Protein AF-A0A955SVM2-F1 (afdb_monomer)

pLDDT: mean 82.79, std 17.11, range [47.47, 97.94]

Sequence (101 aa):
MMKRRDFVKTSTAGVVLASSALAKHSSAKLNEPIRCGILGLGHAHGMDALGVLRNLDEFEVVGYCEPESGIADRYRSAEPLKGLPSLTEEELLGDPTVQMV

Nearest PDB structures (foldseek):
  3gfg-assembly3_E  TM=7.279E-01  e=1.360E-02  Bacillus subtilis subsp. subtilis str. 168
  3e18-assembly1_B  TM=6.979E-01  e=6.085E-02  Listeria innocua
  6c85-assembly1_B  TM=5.308E-01  e=7.465E-02  Blastomyces gilchristii SLH14081
  2cvo-assembly1_A  TM=6.688E-01  e=3.120E-01  Oryza sativa
  5us6-assembly2_H  TM=6.623E-01  e=6.165E-01  Vibrio vulnificus CMCP6

Solvent-accessible surface area (backbone atoms only — not comparable to full-atom values): 6572 Å² total; per-residue (Å²): 134,88,58,80,76,64,61,76,75,72,80,85,78,85,87,86,87,79,84,86,83,77,81,81,72,72,80,71,60,98,83,63,51,48,29,23,40,43,76,42,58,83,54,91,56,33,61,57,50,46,44,52,43,73,73,37,86,64,37,38,73,72,29,34,22,56,88,57,85,71,46,57,69,77,43,64,85,38,74,74,48,61,94,50,47,81,40,52,65,64,58,57,75,61,38,87,74,49,77,46,104

Mean predicted aligned error: 12.35 Å

Foldseek 3Di:
DDDPVVVVPPPPDDDDDDPPPPPPPPPPDPPQAQEAEAEAPPDPCSLVVLVVQVPDPNHDYQAYEHPDPPPCVVCVPPPSCVVHDHDHPCRRVVPSSHDYD

Secondary structure (DSSP, 8-state):
---HHHHGGG---------SSS-------TTS-EEEEEE-SSSTTHHHHHHHHTT-TTEEEEEEE--STTHHHHHTT-GGGTTPPB--HHHHHH-TT--B-

Radius of gyration: 21.12 Å; Cα contacts (8 Å, |Δi|>4): 110; chains: 1; bounding box: 52×30×55 Å

Structure (mmC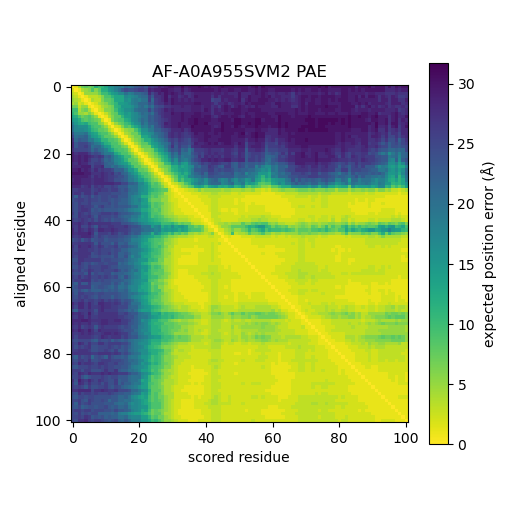IF, N/CA/C/O backbone):
data_AF-A0A955SVM2-F1
#
_entry.id   AF-A0A955SVM2-F1
#
loop_
_atom_site.group_PDB
_atom_site.id
_atom_site.type_symbol
_atom_site.label_atom_id
_atom_site.label_alt_id
_atom_site.label_comp_id
_atom_site.label_asym_id
_atom_site.label_entity_id
_atom_site.label_seq_id
_atom_site.pdbx_PDB_ins_code
_atom_site.Cartn_x
_atom_site.Cartn_y
_atom_site.Cartn_z
_atom_site.occupancy
_atom_site.B_iso_or_equiv
_atom_site.auth_seq_id
_atom_site.auth_comp_id
_atom_site.auth_asym_id
_atom_site.auth_atom_id
_atom_site.pdbx_PDB_model_num
ATOM 1 N N . MET A 1 1 ? 40.792 -1.324 38.602 1.00 54.53 1 MET A N 1
ATOM 2 C CA . MET A 1 1 ? 40.029 -2.040 37.555 1.00 54.53 1 MET A CA 1
ATOM 3 C C . MET A 1 1 ? 38.564 -2.079 37.974 1.00 54.53 1 MET A C 1
ATOM 5 O O . MET A 1 1 ? 38.214 -2.823 38.882 1.00 54.53 1 MET A O 1
ATOM 9 N N . MET A 1 2 ? 37.749 -1.179 37.418 1.00 64.06 2 MET A N 1
ATOM 10 C CA . MET A 1 2 ? 36.336 -1.006 37.789 1.00 64.06 2 MET A CA 1
ATOM 11 C C . MET A 1 2 ? 35.516 -2.225 37.347 1.00 64.06 2 MET A C 1
ATOM 13 O O . MET A 1 2 ? 35.655 -2.688 36.214 1.00 64.06 2 MET A O 1
ATOM 17 N N . LYS A 1 3 ? 34.686 -2.778 38.239 1.00 72.88 3 LYS A N 1
ATOM 18 C CA . LYS A 1 3 ? 33.866 -3.956 37.933 1.00 72.88 3 LYS A CA 1
ATOM 19 C C . LYS A 1 3 ? 32.613 -3.507 37.183 1.00 72.88 3 LYS A C 1
ATOM 21 O O . LYS A 1 3 ? 31.903 -2.613 37.623 1.00 72.88 3 LYS A O 1
ATOM 26 N N . ARG A 1 4 ? 32.298 -4.193 36.078 1.00 70.25 4 ARG A N 1
ATOM 27 C CA . ARG A 1 4 ? 31.134 -3.929 35.200 1.00 70.25 4 ARG A CA 1
ATOM 28 C C . ARG A 1 4 ? 29.790 -3.856 35.951 1.00 70.25 4 ARG A C 1
ATOM 30 O O . ARG A 1 4 ? 28.859 -3.228 35.467 1.00 70.25 4 ARG A O 1
ATOM 37 N N . ARG A 1 5 ? 29.699 -4.465 37.142 1.00 64.31 5 ARG A N 1
ATOM 38 C CA . ARG A 1 5 ? 28.499 -4.451 37.998 1.00 64.31 5 ARG A CA 1
ATOM 39 C C . ARG A 1 5 ? 28.252 -3.118 38.713 1.00 64.31 5 ARG A C 1
ATOM 41 O O . ARG A 1 5 ? 27.129 -2.869 39.134 1.00 64.31 5 ARG A O 1
ATOM 48 N N . ASP A 1 6 ? 29.288 -2.299 38.873 1.00 57.62 6 ASP A N 1
ATOM 49 C CA . ASP A 1 6 ? 29.203 -1.037 39.616 1.00 57.62 6 ASP A CA 1
ATOM 50 C C . ASP A 1 6 ? 28.741 0.114 38.703 1.00 57.62 6 ASP A C 1
ATOM 52 O O . ASP A 1 6 ? 28.269 1.135 39.184 1.00 57.62 6 ASP A O 1
ATOM 56 N N . PHE A 1 7 ? 28.806 -0.078 37.379 1.00 60.56 7 PHE A N 1
ATOM 57 C CA . PHE A 1 7 ? 28.386 0.900 36.370 1.00 60.56 7 PHE A CA 1
ATOM 58 C C . PHE A 1 7 ? 26.858 1.023 36.252 1.00 60.56 7 PHE A C 1
ATOM 60 O O . PHE A 1 7 ? 26.335 2.119 36.092 1.00 60.56 7 PHE A O 1
ATOM 67 N N . VAL A 1 8 ? 26.123 -0.086 36.405 1.00 62.97 8 VAL A N 1
ATOM 68 C CA . VAL A 1 8 ? 24.651 -0.101 36.269 1.00 62.97 8 VAL A CA 1
ATOM 69 C C . VAL A 1 8 ? 23.953 0.596 37.447 1.00 62.97 8 VAL A C 1
ATOM 71 O O . VAL A 1 8 ? 22.801 0.998 37.337 1.00 62.97 8 VAL A O 1
ATOM 74 N N . LYS A 1 9 ? 24.647 0.796 38.575 1.00 53.69 9 LYS A N 1
ATOM 75 C CA . LYS A 1 9 ? 24.060 1.388 39.786 1.00 53.69 9 LYS A CA 1
ATOM 76 C C . LYS A 1 9 ? 24.083 2.922 39.834 1.00 53.69 9 LYS A C 1
ATOM 78 O O . LYS A 1 9 ? 23.531 3.476 40.777 1.00 53.69 9 LYS A O 1
ATOM 83 N N . THR A 1 10 ? 24.666 3.608 38.846 1.00 55.81 10 THR A N 1
ATOM 84 C CA . THR A 1 10 ? 24.922 5.066 38.932 1.00 55.81 10 THR A CA 1
ATOM 85 C C . THR A 1 10 ? 24.165 5.903 37.889 1.00 55.81 10 THR A C 1
ATOM 87 O O . THR A 1 10 ? 24.455 7.080 37.709 1.00 55.81 10 THR A O 1
ATOM 90 N N . SER A 1 11 ? 23.145 5.361 37.222 1.00 56.75 11 SER A N 1
ATOM 91 C CA . SER A 1 11 ? 22.374 6.108 36.210 1.00 56.75 11 SER A CA 1
ATOM 92 C C . SER A 1 11 ? 20.911 6.308 36.609 1.00 56.75 11 SER A C 1
ATOM 94 O O . SER A 1 11 ? 19.999 5.946 35.878 1.00 56.75 11 SER A O 1
ATOM 96 N N . THR A 1 12 ? 20.680 6.917 37.771 1.00 58.12 12 THR A N 1
ATOM 97 C CA . THR A 1 12 ? 19.376 7.491 38.147 1.00 58.12 12 THR A CA 1
ATOM 98 C C . THR A 1 12 ? 19.573 8.927 38.613 1.00 58.12 12 THR A C 1
ATOM 100 O O . THR A 1 12 ? 19.530 9.214 39.805 1.00 58.12 12 THR A O 1
ATOM 103 N N . ALA A 1 13 ? 19.832 9.830 37.667 1.00 55.19 13 ALA A N 1
ATOM 104 C CA . ALA A 1 13 ? 19.747 11.271 37.885 1.00 55.19 13 ALA A CA 1
ATOM 105 C C . ALA A 1 13 ? 19.498 12.003 36.552 1.00 55.19 13 ALA A C 1
ATOM 107 O O . ALA A 1 13 ? 20.429 12.363 35.845 1.00 55.19 13 ALA A O 1
ATOM 108 N N . GLY A 1 14 ? 18.214 12.180 36.228 1.00 57.00 14 GLY A N 1
ATOM 109 C CA . GLY A 1 14 ? 17.655 13.401 35.639 1.00 57.00 14 GLY A CA 1
ATOM 110 C C . GLY A 1 14 ? 18.093 13.850 34.242 1.00 57.00 14 GLY A C 1
ATOM 111 O O . GLY A 1 14 ? 19.043 14.608 34.123 1.00 57.00 14 GLY A O 1
ATOM 112 N N . VAL A 1 15 ? 17.248 13.571 33.242 1.00 56.69 15 VAL A N 1
ATOM 113 C CA . VAL A 1 15 ? 16.606 14.613 32.411 1.00 56.69 15 VAL A CA 1
ATOM 114 C C . VAL A 1 15 ? 15.173 14.152 32.122 1.00 56.69 15 VAL A C 1
ATOM 116 O O . VAL A 1 15 ? 14.917 13.336 31.244 1.00 56.69 15 VAL A O 1
ATOM 119 N N . VAL A 1 16 ? 14.229 14.663 32.910 1.00 61.75 16 VAL A N 1
ATOM 120 C CA . VAL A 1 16 ? 12.830 14.824 32.499 1.00 61.75 16 VAL A CA 1
ATOM 121 C C . VAL A 1 16 ? 12.787 16.192 31.828 1.00 61.75 16 VAL A C 1
ATOM 123 O O . VAL A 1 16 ? 13.214 17.135 32.483 1.00 61.75 16 VAL A O 1
ATOM 126 N N . LEU A 1 17 ? 12.364 16.275 30.557 1.00 56.19 17 LEU A N 1
ATOM 127 C CA . LEU A 1 17 ? 11.756 17.434 29.861 1.00 56.19 17 LEU A CA 1
ATOM 128 C C . LEU A 1 17 ? 11.910 17.293 28.327 1.00 56.19 17 LEU A C 1
ATOM 130 O O . LEU A 1 17 ? 12.742 17.960 27.723 1.00 56.19 17 LEU A O 1
ATOM 134 N N . ALA A 1 18 ? 11.098 16.435 27.695 1.00 54.28 18 ALA A N 1
ATOM 135 C CA . ALA A 1 18 ? 10.739 16.529 26.266 1.00 54.28 18 ALA A CA 1
ATOM 136 C C . ALA A 1 18 ? 9.561 15.589 25.919 1.00 54.28 18 ALA A C 1
ATOM 138 O O . ALA A 1 18 ? 9.634 14.805 24.978 1.00 54.28 18 ALA A O 1
ATOM 139 N N . SER A 1 19 ? 8.472 15.611 26.695 1.00 51.03 19 SER A N 1
ATOM 140 C CA . SER A 1 19 ? 7.355 14.663 26.501 1.00 51.03 19 SER A CA 1
ATOM 141 C C . SER A 1 19 ? 6.216 15.179 25.611 1.00 51.03 19 SER A C 1
ATOM 143 O O . SER A 1 19 ? 5.209 14.496 25.469 1.00 51.03 19 SER A O 1
ATOM 145 N N . SER A 1 20 ? 6.330 16.358 24.995 1.00 50.47 20 S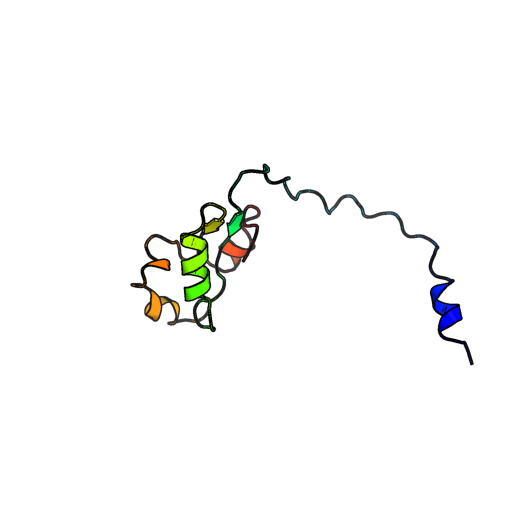ER A N 1
ATOM 146 C CA . SER A 1 20 ? 5.212 16.969 24.251 1.00 50.47 20 SER A CA 1
ATOM 147 C C . SER A 1 20 ? 5.198 16.692 22.742 1.00 50.47 20 SER A C 1
ATOM 149 O O . SER A 1 20 ? 4.271 17.134 22.071 1.00 50.47 20 SER A O 1
ATOM 151 N N . ALA A 1 21 ? 6.173 15.963 22.189 1.00 52.00 21 ALA A N 1
ATOM 152 C CA . ALA A 1 21 ? 6.254 15.724 20.741 1.00 52.00 21 ALA A CA 1
ATOM 153 C C . ALA A 1 21 ? 5.814 14.318 20.285 1.00 52.00 21 ALA A C 1
ATOM 155 O O . ALA A 1 21 ? 5.875 14.039 19.093 1.00 52.00 21 ALA A O 1
ATOM 156 N N . LEU A 1 22 ? 5.367 13.431 21.188 1.00 55.69 22 LEU A N 1
ATOM 157 C CA . LEU A 1 22 ? 5.148 12.014 20.844 1.00 55.69 22 LEU A CA 1
ATOM 158 C C . LEU A 1 22 ? 3.680 11.580 20.665 1.00 55.69 22 LEU A C 1
ATOM 160 O O . LEU A 1 22 ? 3.428 10.436 20.313 1.00 55.69 22 LEU A O 1
ATOM 164 N N . ALA A 1 23 ? 2.686 12.445 20.857 1.00 52.28 23 ALA A N 1
ATOM 165 C CA . ALA A 1 23 ? 1.288 11.997 20.879 1.00 52.28 23 ALA A CA 1
ATOM 166 C C . ALA A 1 23 ? 0.390 12.766 19.903 1.00 52.28 23 ALA A C 1
ATOM 168 O O . ALA A 1 23 ? -0.510 13.502 20.297 1.00 52.28 23 ALA A O 1
ATOM 169 N N . LYS A 1 24 ? 0.617 12.551 18.607 1.00 47.47 24 LYS A N 1
ATOM 170 C CA . LYS A 1 24 ? -0.446 12.627 17.590 1.00 47.47 24 LYS A CA 1
ATOM 171 C C . LYS A 1 24 ? -0.590 11.305 16.834 1.00 47.47 24 LYS A C 1
ATOM 173 O O . LYS A 1 24 ? -0.983 11.288 15.677 1.00 47.47 24 LYS A O 1
ATOM 178 N N . HIS A 1 25 ? -0.296 10.187 17.493 1.00 52.34 25 HIS A N 1
ATOM 179 C CA . HIS A 1 25 ? -0.815 8.916 17.016 1.00 52.34 25 HIS A CA 1
ATOM 180 C C . HIS A 1 25 ? -2.292 8.889 17.416 1.00 52.34 25 HIS A C 1
ATOM 182 O O . HIS A 1 25 ? -2.617 8.676 18.587 1.00 52.34 25 HIS A O 1
ATOM 188 N N . SER A 1 26 ? -3.173 9.259 16.482 1.00 59.31 26 SER A N 1
ATOM 189 C CA . SER A 1 26 ? -4.617 9.095 16.648 1.00 59.31 26 SER A CA 1
ATOM 190 C C . SER A 1 26 ? -4.852 7.680 17.155 1.00 59.31 26 SER A C 1
ATOM 192 O O . SER 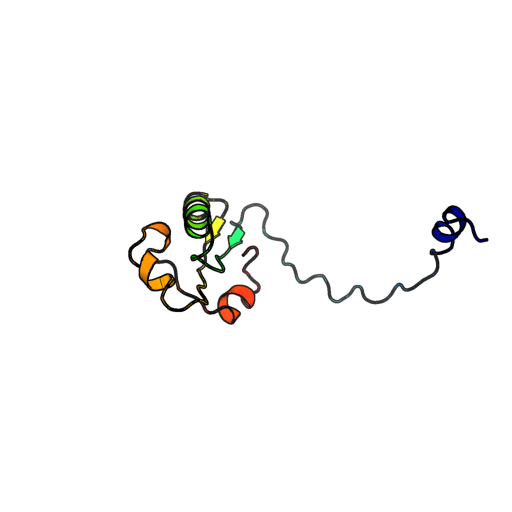A 1 26 ? -4.417 6.728 16.513 1.00 59.31 26 SER A O 1
ATOM 194 N N . SER A 1 27 ? -5.461 7.530 18.334 1.00 55.38 27 SER A N 1
ATOM 195 C CA . SER A 1 27 ? -5.885 6.211 18.796 1.00 55.38 27 SER A CA 1
ATOM 196 C C . SER A 1 27 ? -6.813 5.649 17.731 1.00 55.38 27 SER A C 1
ATOM 198 O O . SER A 1 27 ? -7.925 6.155 17.570 1.00 55.38 27 SER A O 1
ATOM 200 N N . ALA A 1 28 ? -6.323 4.669 16.971 1.00 59.50 28 ALA A N 1
ATOM 201 C CA . ALA A 1 28 ? -7.128 3.946 16.009 1.00 59.50 28 ALA A CA 1
ATOM 202 C C . ALA A 1 28 ? -8.378 3.462 16.747 1.00 59.50 28 ALA A C 1
ATOM 204 O O . ALA A 1 28 ? -8.286 2.891 17.843 1.00 59.50 28 ALA A O 1
ATOM 205 N N . LYS A 1 29 ? -9.562 3.757 16.203 1.00 63.22 29 LYS A N 1
ATOM 206 C CA . LYS A 1 29 ? -10.788 3.145 16.714 1.00 63.22 29 LYS A CA 1
ATOM 207 C C . LYS A 1 29 ? -10.568 1.639 16.665 1.00 63.22 29 LYS A C 1
ATOM 209 O O . LYS A 1 29 ? -10.141 1.125 15.640 1.00 63.22 29 LYS A O 1
ATOM 214 N N . LEU A 1 30 ? -10.892 0.946 17.754 1.00 63.97 30 LEU A N 1
ATOM 215 C CA . LEU A 1 30 ? -10.592 -0.478 17.972 1.00 63.97 30 LEU A CA 1
ATOM 216 C C . LEU A 1 30 ? -11.152 -1.452 16.906 1.00 63.97 30 LEU A C 1
ATOM 218 O O . LEU A 1 30 ? -10.928 -2.646 17.034 1.00 63.97 30 LEU A O 1
ATOM 222 N N . ASN A 1 31 ? -11.853 -0.960 15.877 1.00 76.75 31 ASN A N 1
ATOM 223 C CA . ASN A 1 31 ? -12.484 -1.737 14.809 1.00 76.75 31 ASN A CA 1
ATOM 224 C C . ASN A 1 31 ? -12.259 -1.147 13.397 1.00 76.75 31 ASN A C 1
ATOM 226 O O . ASN A 1 31 ? -12.969 -1.537 12.4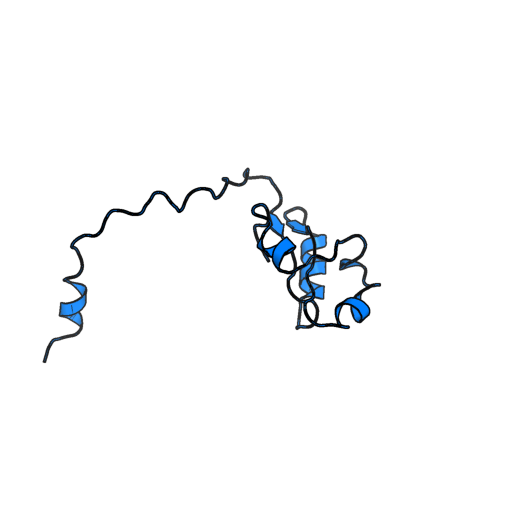74 1.00 76.75 31 ASN A O 1
ATOM 230 N N . GLU A 1 32 ? -11.374 -0.161 13.217 1.00 91.06 32 GLU A N 1
ATOM 231 C CA . GLU A 1 32 ? -11.048 0.340 11.873 1.00 91.06 32 GLU A CA 1
ATOM 232 C C . GLU A 1 32 ? -9.921 -0.506 11.255 1.00 91.06 32 GLU A C 1
ATOM 234 O O . GLU A 1 32 ? -8.974 -0.840 11.974 1.00 91.06 32 GLU A O 1
ATOM 239 N N . PRO A 1 33 ? -10.002 -0.858 9.956 1.00 95.44 33 PRO A N 1
ATOM 240 C CA . PRO A 1 33 ? -8.921 -1.556 9.273 1.00 95.44 33 PRO A CA 1
ATOM 241 C C . PRO A 1 33 ? -7.597 -0.793 9.364 1.00 95.44 33 PRO A C 1
ATOM 243 O O . PRO A 1 33 ? -7.547 0.442 9.355 1.00 95.44 33 PRO A O 1
ATOM 246 N N . ILE A 1 34 ? -6.498 -1.537 9.418 1.00 96.56 34 ILE A N 1
ATOM 247 C CA . ILE A 1 34 ? -5.152 -0.984 9.355 1.00 96.56 34 ILE A CA 1
ATOM 248 C C . ILE A 1 34 ? -4.918 -0.522 7.920 1.00 96.56 34 ILE A C 1
ATOM 250 O O . ILE A 1 34 ? -4.754 -1.334 7.008 1.00 96.56 34 ILE A O 1
ATOM 254 N N . ARG A 1 35 ? -4.877 0.795 7.723 1.00 97.31 35 ARG A N 1
ATOM 255 C CA . ARG A 1 35 ? -4.475 1.387 6.445 1.00 97.31 35 ARG A CA 1
ATOM 256 C C . ARG A 1 35 ? -2.998 1.115 6.201 1.00 97.31 35 ARG A C 1
ATOM 258 O O . ARG A 1 35 ? -2.156 1.542 6.994 1.00 97.31 35 ARG A O 1
ATOM 265 N N . CYS A 1 36 ? -2.682 0.426 5.115 1.00 97.88 36 CYS A N 1
ATOM 266 C CA . CYS A 1 36 ? -1.324 0.019 4.789 1.00 97.88 36 CYS A CA 1
ATOM 267 C C . CYS A 1 36 ? -0.995 0.198 3.307 1.00 97.88 36 CYS A C 1
ATOM 269 O O . CYS A 1 36 ? -1.887 0.302 2.469 1.00 97.88 36 CYS A O 1
ATOM 271 N N . GLY A 1 37 ? 0.288 0.227 2.968 1.00 97.50 37 GLY A N 1
ATOM 272 C CA . GLY A 1 37 ? 0.737 0.149 1.580 1.00 97.50 37 GLY A CA 1
ATOM 273 C C . GLY A 1 37 ? 1.910 -0.803 1.425 1.00 97.50 37 GLY A C 1
ATOM 274 O O . GLY A 1 37 ? 2.321 -1.443 2.385 1.00 97.50 37 GLY A O 1
ATOM 275 N N . ILE A 1 38 ? 2.422 -0.913 0.203 1.00 96.81 38 ILE A N 1
ATOM 276 C CA . ILE A 1 38 ? 3.578 -1.755 -0.121 1.00 96.81 38 ILE A CA 1
ATOM 277 C C . ILE A 1 38 ? 4.675 -0.880 -0.712 1.00 96.81 38 ILE A C 1
ATOM 279 O O . ILE A 1 38 ? 4.428 -0.177 -1.691 1.00 96.81 38 ILE A O 1
ATOM 283 N N . LEU A 1 39 ? 5.883 -0.956 -0.155 1.00 95.88 39 LEU A N 1
ATOM 284 C CA . LEU A 1 39 ? 7.079 -0.342 -0.728 1.00 95.88 39 LEU A CA 1
ATOM 285 C C . LEU A 1 39 ? 7.978 -1.425 -1.336 1.00 95.88 39 LEU A C 1
ATOM 287 O O . LEU A 1 39 ? 8.633 -2.187 -0.627 1.00 95.88 39 LEU A O 1
ATOM 291 N N . GLY A 1 40 ? 8.011 -1.472 -2.664 1.00 93.81 40 GLY A N 1
ATOM 292 C CA . GLY A 1 40 ? 8.742 -2.454 -3.455 1.00 93.81 40 GLY A CA 1
ATOM 293 C C . GLY A 1 40 ? 7.930 -3.721 -3.751 1.00 93.81 40 GLY A C 1
ATOM 294 O O . GLY A 1 40 ? 7.406 -4.394 -2.869 1.00 93.81 40 GLY A O 1
ATOM 295 N N . LEU A 1 41 ? 7.877 -4.083 -5.029 1.00 91.69 41 LEU A N 1
ATOM 296 C CA . LEU A 1 41 ? 7.269 -5.298 -5.581 1.00 91.69 41 LEU A CA 1
ATOM 297 C C . LEU A 1 41 ? 8.329 -6.281 -6.109 1.00 91.69 41 LEU A C 1
ATOM 299 O O . LEU A 1 41 ? 8.038 -7.455 -6.341 1.00 91.69 41 LEU A O 1
ATOM 303 N N . GLY A 1 42 ? 9.549 -5.790 -6.349 1.00 82.19 42 GLY A N 1
ATOM 304 C CA . GLY A 1 42 ? 10.640 -6.524 -6.995 1.00 82.19 42 GLY A CA 1
ATOM 305 C C . GLY A 1 42 ? 11.370 -7.553 -6.138 1.00 82.19 42 GLY A C 1
ATOM 306 O O . GLY A 1 42 ? 11.932 -8.507 -6.678 1.00 82.19 42 GLY A O 1
ATOM 307 N N . HIS A 1 43 ? 11.371 -7.369 -4.818 1.00 79.94 43 HIS A N 1
ATOM 308 C CA . HIS A 1 43 ? 11.986 -8.303 -3.879 1.00 79.94 43 HIS A CA 1
ATOM 309 C C . HIS A 1 43 ? 11.004 -9.401 -3.459 1.00 79.94 43 HIS A C 1
ATOM 311 O O . HIS A 1 43 ? 9.787 -9.272 -3.614 1.00 79.94 43 HIS A O 1
ATOM 317 N N . ALA A 1 44 ? 11.549 -10.507 -2.944 1.00 72.19 44 ALA A N 1
ATOM 318 C CA . ALA A 1 44 ? 10.760 -11.661 -2.532 1.00 72.19 44 ALA A CA 1
ATOM 319 C C . ALA A 1 44 ? 9.586 -11.240 -1.628 1.00 72.19 44 ALA A C 1
ATOM 321 O O . ALA A 1 44 ? 9.763 -10.465 -0.691 1.00 72.19 44 ALA A O 1
ATOM 322 N N . HIS A 1 45 ? 8.408 -11.792 -1.922 1.00 84.75 45 HIS A N 1
ATOM 323 C CA . HIS A 1 45 ? 7.165 -11.662 -1.158 1.00 84.75 45 HIS A CA 1
ATOM 324 C C . HIS A 1 45 ? 6.386 -10.346 -1.257 1.00 84.75 45 HIS A C 1
ATOM 326 O O . HIS A 1 45 ? 5.288 -10.309 -0.714 1.00 84.75 45 HIS A O 1
ATOM 332 N N . GLY A 1 46 ? 6.838 -9.314 -1.981 1.00 91.19 46 GLY A N 1
ATOM 333 C CA . GLY A 1 46 ? 6.052 -8.072 -2.121 1.00 91.19 46 GLY A CA 1
ATOM 334 C C . GLY A 1 46 ? 4.654 -8.317 -2.713 1.00 91.19 46 GLY A C 1
ATOM 335 O O . GLY A 1 46 ? 3.637 -7.911 -2.151 1.00 91.19 46 GLY A O 1
ATOM 336 N N . MET A 1 47 ? 4.591 -9.086 -3.805 1.00 92.94 47 MET A N 1
ATOM 337 C CA . MET A 1 47 ? 3.326 -9.477 -4.441 1.00 92.94 47 MET A CA 1
ATOM 338 C C . MET A 1 47 ? 2.493 -10.453 -3.599 1.00 92.94 47 MET A C 1
ATOM 340 O O . MET A 1 47 ? 1.266 -10.352 -3.585 1.00 92.94 47 MET A O 1
ATOM 344 N N . ASP A 1 48 ? 3.142 -11.381 -2.892 1.00 93.31 48 ASP A N 1
ATOM 345 C CA . ASP A 1 48 ? 2.452 -12.362 -2.045 1.00 93.31 48 ASP A CA 1
ATOM 346 C C . ASP A 1 48 ? 1.821 -11.676 -0.826 1.00 93.31 48 ASP A C 1
ATOM 348 O O . ASP A 1 48 ? 0.651 -11.902 -0.518 1.00 93.31 48 ASP A O 1
ATOM 352 N N . ALA A 1 49 ? 2.573 -10.788 -0.169 1.00 94.75 49 ALA A N 1
ATOM 353 C CA . ALA A 1 49 ? 2.104 -9.981 0.949 1.00 94.75 49 ALA A CA 1
ATOM 354 C C . ALA A 1 49 ? 0.938 -9.089 0.522 1.00 94.75 49 ALA A C 1
ATOM 356 O O . ALA A 1 49 ? -0.095 -9.081 1.188 1.00 94.75 49 ALA A O 1
ATOM 357 N N . LEU A 1 50 ? 1.054 -8.418 -0.630 1.00 95.88 50 LEU A N 1
ATOM 358 C CA . LEU A 1 50 ? -0.045 -7.642 -1.197 1.00 95.88 50 LEU A CA 1
ATOM 359 C C . LEU A 1 50 ? -1.303 -8.502 -1.386 1.00 95.88 50 LEU A C 1
ATOM 361 O O . LEU A 1 50 ? -2.396 -8.096 -0.995 1.00 95.88 50 LEU A O 1
ATOM 365 N N . GLY A 1 51 ? -1.153 -9.700 -1.955 1.00 95.62 51 GLY A N 1
ATOM 366 C CA . GLY A 1 51 ? -2.257 -10.637 -2.145 1.00 95.62 51 GLY A CA 1
ATOM 367 C C . GLY A 1 51 ? -2.925 -11.053 -0.832 1.00 95.62 51 GLY A C 1
ATOM 368 O O . GLY A 1 51 ? -4.151 -11.102 -0.766 1.00 95.62 51 GLY A O 1
ATOM 369 N N . VAL A 1 52 ? -2.150 -11.319 0.221 1.00 96.81 52 VAL A N 1
ATOM 370 C CA . VAL A 1 52 ? -2.690 -11.657 1.548 1.00 96.81 52 VAL A CA 1
ATOM 371 C C . VAL A 1 52 ? -3.435 -10.470 2.156 1.00 96.81 52 VAL A C 1
ATOM 373 O O . VAL A 1 52 ? -4.587 -10.625 2.549 1.00 96.81 52 VAL A O 1
ATOM 376 N N . LEU A 1 53 ? -2.819 -9.284 2.184 1.00 97.12 53 LEU A N 1
ATOM 377 C CA . LEU A 1 53 ? -3.414 -8.088 2.789 1.00 97.12 53 LEU A CA 1
ATOM 378 C C . LEU A 1 53 ? -4.718 -7.678 2.098 1.00 97.12 53 LEU A C 1
ATOM 380 O O . LEU A 1 53 ? -5.659 -7.265 2.761 1.00 97.12 53 LEU A O 1
ATOM 384 N N . ARG A 1 54 ? -4.816 -7.852 0.775 1.00 96.31 54 ARG A N 1
ATOM 385 C CA . ARG A 1 54 ? -6.042 -7.576 0.006 1.00 96.31 54 ARG A CA 1
ATOM 386 C C . ARG A 1 54 ? -7.206 -8.526 0.320 1.00 96.31 54 ARG A C 1
ATOM 388 O O . ARG A 1 54 ? -8.329 -8.212 -0.060 1.00 96.31 54 ARG A O 1
ATOM 395 N N . ASN A 1 55 ? -6.949 -9.671 0.955 1.00 96.94 55 ASN A N 1
ATOM 396 C CA . ASN A 1 55 ? -7.957 -10.684 1.290 1.00 96.94 55 ASN A CA 1
ATOM 397 C C . ASN A 1 55 ? -8.371 -10.676 2.773 1.00 96.94 55 ASN A C 1
ATOM 399 O O . ASN A 1 55 ? -9.176 -11.517 3.170 1.00 96.94 55 ASN A O 1
ATOM 403 N N . LEU A 1 56 ? -7.809 -9.783 3.588 1.00 96.94 56 LEU A N 1
ATOM 404 C CA . LEU A 1 56 ? -8.102 -9.667 5.015 1.00 96.94 56 LEU A CA 1
ATOM 405 C C . LEU A 1 56 ? -8.883 -8.378 5.281 1.00 96.94 56 LEU A C 1
ATOM 407 O O . LEU A 1 56 ? -8.434 -7.298 4.906 1.00 96.94 56 LEU A O 1
ATOM 411 N N . ASP A 1 57 ? -10.027 -8.485 5.958 1.00 95.81 57 ASP A N 1
ATOM 412 C CA . ASP A 1 57 ? -10.892 -7.338 6.276 1.00 95.81 57 ASP A CA 1
ATOM 413 C C . ASP A 1 57 ? -10.247 -6.388 7.302 1.00 95.81 57 ASP A C 1
ATOM 415 O O . ASP A 1 57 ? -10.629 -5.225 7.428 1.00 95.81 57 ASP A O 1
ATOM 419 N N . GLU A 1 58 ? -9.248 -6.875 8.041 1.00 96.06 58 GLU A N 1
ATOM 420 C CA . GLU A 1 58 ? -8.477 -6.105 9.011 1.00 96.06 58 GLU A CA 1
ATOM 421 C C . GLU A 1 58 ? -7.516 -5.103 8.360 1.00 96.06 58 GLU A C 1
ATOM 423 O O . GLU A 1 58 ? -6.951 -4.271 9.070 1.00 96.06 58 GLU A O 1
ATOM 428 N N . PHE A 1 59 ? -7.321 -5.164 7.039 1.00 97.44 59 PHE A N 1
ATOM 429 C CA . PHE A 1 59 ? -6.378 -4.318 6.315 1.00 97.44 59 PHE A CA 1
ATOM 430 C C . PHE A 1 59 ? -7.044 -3.566 5.165 1.00 97.44 59 PHE A C 1
ATOM 432 O O . PHE A 1 59 ? -7.812 -4.106 4.375 1.00 97.44 59 PHE A O 1
ATOM 439 N N . GLU A 1 60 ? -6.674 -2.299 5.024 1.00 97.50 60 GLU A N 1
ATOM 440 C CA . GLU A 1 60 ? -7.026 -1.470 3.878 1.00 97.50 60 GLU A CA 1
ATOM 441 C C . GLU A 1 60 ? -5.740 -1.133 3.126 1.00 97.50 60 GLU A C 1
ATOM 443 O O . GLU A 1 60 ? -4.981 -0.257 3.540 1.00 97.50 60 GLU A O 1
ATOM 448 N N . VAL A 1 61 ? -5.476 -1.828 2.016 1.00 97.81 61 VAL A N 1
ATOM 449 C CA . VAL A 1 61 ? -4.317 -1.503 1.173 1.00 97.81 61 VAL A CA 1
ATOM 450 C C . VAL A 1 61 ? -4.624 -0.249 0.355 1.00 97.81 61 VAL A C 1
ATOM 452 O O . VAL A 1 61 ? -5.448 -0.293 -0.560 1.00 97.81 61 VAL A O 1
ATOM 455 N N . VAL A 1 62 ? -3.951 0.856 0.671 1.00 97.94 62 VAL A N 1
ATOM 456 C CA . VAL A 1 62 ? -4.219 2.180 0.087 1.00 97.94 62 VAL A CA 1
ATOM 457 C C . VAL A 1 62 ? -3.459 2.434 -1.209 1.00 97.94 62 VAL A C 1
ATOM 459 O O . VAL A 1 62 ? -3.862 3.291 -1.988 1.00 97.94 62 VAL A O 1
ATOM 462 N N . GLY A 1 63 ? -2.370 1.705 -1.452 1.00 97.25 63 GLY A N 1
ATOM 463 C CA . GLY A 1 63 ? -1.516 1.894 -2.619 1.00 97.25 63 GLY A CA 1
ATOM 464 C C . GLY A 1 63 ? -0.235 1.069 -2.567 1.00 97.25 63 GLY A C 1
ATOM 465 O O . GLY A 1 63 ? 0.042 0.372 -1.589 1.00 97.25 63 GLY A O 1
ATOM 466 N N . TYR A 1 64 ? 0.559 1.171 -3.627 1.00 96.50 64 TYR A N 1
ATOM 467 C CA . TYR A 1 64 ? 1.904 0.605 -3.693 1.00 96.50 64 TYR A CA 1
ATOM 468 C C . TYR A 1 64 ? 2.884 1.624 -4.273 1.00 96.50 64 TYR A C 1
ATOM 470 O O . TYR A 1 64 ? 2.511 2.441 -5.109 1.00 96.50 64 TYR A O 1
ATOM 478 N N . CYS A 1 65 ? 4.144 1.542 -3.871 1.00 96.19 65 CYS A N 1
ATOM 479 C CA . CYS A 1 65 ? 5.247 2.283 -4.457 1.00 96.19 65 CYS A CA 1
ATOM 480 C C . CYS A 1 65 ? 6.283 1.283 -4.976 1.00 96.19 65 CYS A C 1
ATOM 482 O O . CYS A 1 65 ? 6.704 0.392 -4.244 1.00 96.19 65 CYS A O 1
ATOM 484 N N . G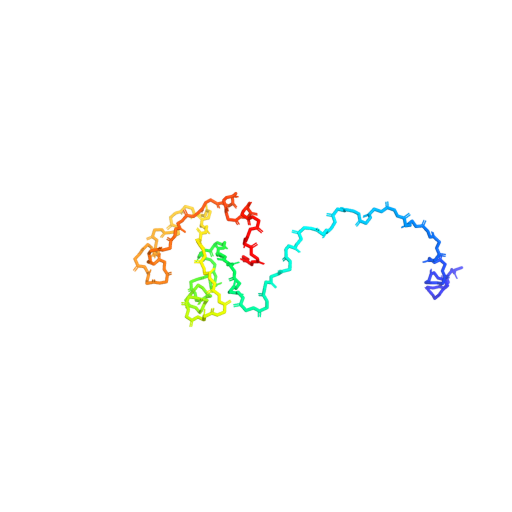LU A 1 66 ? 6.690 1.409 -6.237 1.00 95.12 66 GLU A N 1
ATOM 485 C CA . GLU A 1 66 ? 7.796 0.637 -6.807 1.00 95.12 66 GLU A CA 1
ATOM 486 C C . G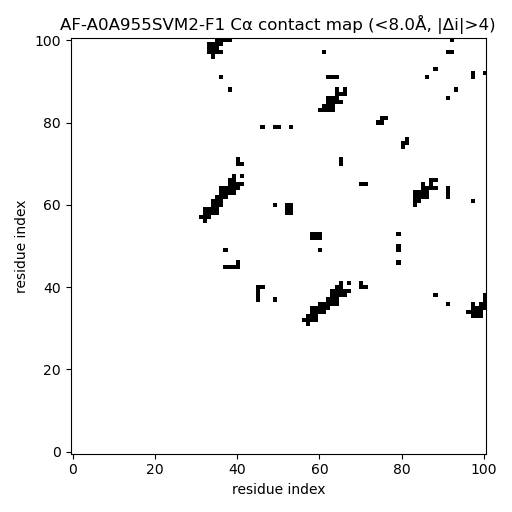LU A 1 66 ? 8.852 1.616 -7.341 1.00 95.12 66 GLU A C 1
ATOM 488 O O . GLU A 1 66 ? 8.670 2.163 -8.433 1.00 95.12 66 GLU A O 1
ATOM 493 N N . PRO A 1 67 ? 9.917 1.889 -6.565 1.00 90.75 67 PRO A N 1
ATOM 494 C CA . PRO A 1 67 ? 10.935 2.864 -6.941 1.00 90.75 67 PRO A CA 1
ATOM 495 C C . PRO A 1 67 ? 11.830 2.382 -8.091 1.00 90.75 67 PRO A C 1
ATOM 497 O O . PRO A 1 67 ? 12.435 3.206 -8.781 1.00 90.75 67 PRO A O 1
ATOM 500 N N . GLU A 1 68 ? 11.937 1.068 -8.327 1.00 90.88 68 GLU A N 1
ATOM 501 C CA . GLU A 1 68 ? 12.773 0.529 -9.395 1.00 90.88 68 GLU A CA 1
ATOM 502 C C . GLU A 1 68 ? 12.030 0.507 -10.739 1.00 90.88 68 GLU A C 1
ATOM 504 O O . GLU A 1 68 ? 11.009 -0.163 -10.942 1.00 90.88 68 GLU A O 1
ATOM 509 N N . SER A 1 69 ? 12.591 1.225 -11.715 1.00 86.38 69 SER A N 1
ATOM 510 C CA . SER A 1 69 ? 12.009 1.334 -13.050 1.00 86.38 69 SER A CA 1
ATOM 511 C C . SER A 1 69 ? 11.855 -0.034 -13.722 1.00 86.38 69 SER A C 1
ATOM 513 O O . SER A 1 69 ? 12.793 -0.830 -13.770 1.00 86.38 69 SER A O 1
ATOM 515 N N . GLY A 1 70 ? 10.685 -0.28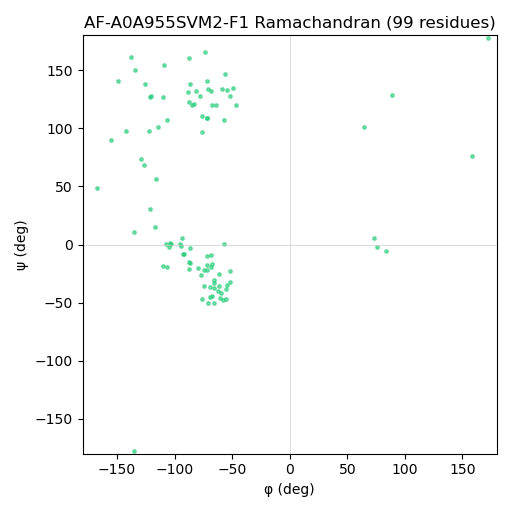2 -14.310 1.00 85.69 70 GLY A N 1
ATOM 516 C CA . GLY A 1 70 ? 10.405 -1.491 -15.087 1.00 85.69 70 GLY A CA 1
ATOM 517 C C . GLY A 1 70 ? 9.979 -2.712 -14.266 1.00 85.69 70 GLY A C 1
ATOM 518 O O . GLY A 1 70 ? 9.575 -3.708 -14.865 1.00 85.69 70 GLY A O 1
ATOM 519 N N . ILE A 1 71 ? 10.001 -2.660 -12.928 1.00 87.81 71 ILE A N 1
ATOM 520 C CA . ILE A 1 71 ? 9.413 -3.722 -12.095 1.00 87.81 71 ILE A CA 1
ATOM 521 C C . ILE A 1 71 ? 7.889 -3.616 -12.080 1.00 87.81 71 ILE A C 1
ATOM 523 O O . ILE A 1 71 ? 7.209 -4.611 -12.332 1.00 87.81 71 ILE A O 1
ATOM 527 N N . ALA A 1 72 ? 7.347 -2.412 -11.879 1.00 84.31 72 ALA A N 1
ATOM 528 C CA . ALA A 1 72 ? 5.902 -2.176 -11.893 1.00 84.31 72 ALA A CA 1
ATOM 529 C C . ALA A 1 72 ? 5.242 -2.666 -13.198 1.00 84.31 72 ALA A C 1
ATOM 531 O O . ALA A 1 72 ? 4.144 -3.219 -13.181 1.00 84.31 72 ALA A O 1
ATOM 532 N N . ASP A 1 73 ? 5.940 -2.545 -14.330 1.00 87.00 73 ASP A N 1
ATOM 533 C CA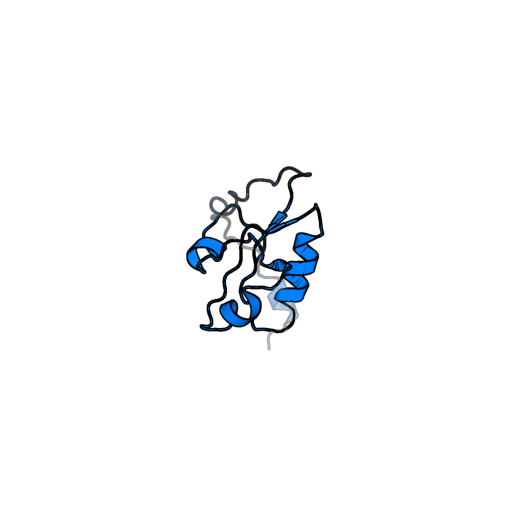 . ASP A 1 73 ? 5.452 -3.000 -15.635 1.00 87.00 73 ASP A CA 1
ATOM 534 C C . ASP A 1 73 ? 5.286 -4.520 -15.721 1.00 87.00 73 ASP A C 1
ATOM 536 O O . ASP A 1 73 ? 4.353 -4.993 -16.371 1.00 87.00 73 ASP A O 1
ATOM 540 N N . ARG A 1 74 ? 6.137 -5.291 -15.028 1.00 88.56 74 ARG A N 1
ATOM 541 C CA . ARG A 1 74 ? 6.045 -6.763 -14.979 1.00 88.56 74 ARG A CA 1
ATOM 542 C C . ARG A 1 74 ? 4.775 -7.230 -14.280 1.00 88.56 74 ARG A C 1
ATOM 544 O O . ARG A 1 74 ? 4.251 -8.287 -14.618 1.00 88.56 74 ARG A O 1
ATOM 551 N N . TYR A 1 75 ? 4.288 -6.442 -13.324 1.00 88.25 75 TYR A N 1
ATOM 552 C CA . TYR A 1 75 ? 3.140 -6.785 -12.491 1.00 88.25 75 TYR A CA 1
ATOM 553 C C . TYR A 1 75 ? 1.882 -5.986 -12.830 1.00 88.25 75 TYR A C 1
ATOM 555 O O . TYR A 1 75 ? 0.842 -6.229 -12.235 1.00 88.25 75 TYR A O 1
ATOM 563 N N . ARG A 1 76 ? 1.921 -5.082 -13.816 1.00 84.06 76 ARG A N 1
ATOM 564 C CA . ARG A 1 76 ? 0.799 -4.190 -14.157 1.00 84.06 76 ARG A CA 1
ATOM 565 C C . ARG A 1 76 ? -0.537 -4.917 -14.376 1.00 84.06 76 ARG A C 1
ATOM 567 O O . ARG A 1 76 ? -1.591 -4.351 -14.109 1.00 84.06 76 ARG A O 1
ATOM 574 N N . SER A 1 77 ? -0.505 -6.150 -14.883 1.00 88.25 77 SER A N 1
ATOM 575 C CA . SER A 1 77 ? -1.691 -6.987 -15.118 1.00 88.25 77 SER A CA 1
ATOM 576 C C . SER A 1 77 ? -2.010 -7.970 -13.985 1.00 88.25 77 SER A C 1
ATOM 578 O O . SER A 1 77 ? -2.966 -8.736 -14.104 1.00 88.25 77 SER A O 1
ATOM 580 N N . ALA A 1 78 ? -1.222 -7.992 -12.910 1.00 91.88 78 ALA A N 1
ATOM 581 C CA . ALA A 1 78 ? -1.421 -8.897 -11.791 1.00 91.88 78 ALA A CA 1
ATOM 582 C C . ALA A 1 78 ? -2.665 -8.493 -10.989 1.00 91.88 78 ALA A C 1
ATOM 584 O O . ALA A 1 78 ? -2.849 -7.326 -10.641 1.00 91.88 78 ALA A O 1
ATOM 585 N N . GLU A 1 79 ? -3.500 -9.477 -10.651 1.00 94.06 79 GLU A N 1
ATOM 586 C CA . GLU A 1 79 ? -4.763 -9.239 -9.944 1.00 94.06 79 GLU A CA 1
ATOM 587 C C . GLU A 1 79 ? -4.597 -8.469 -8.615 1.0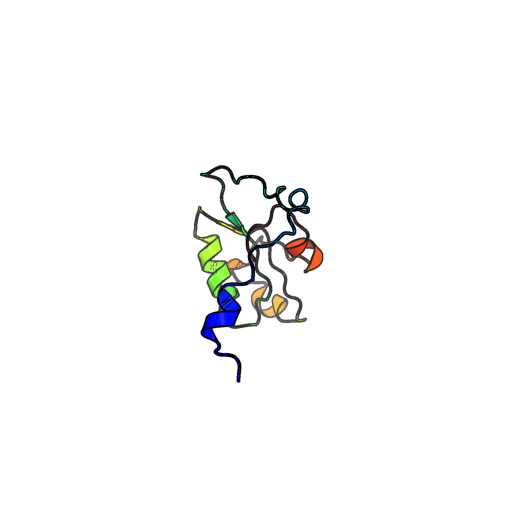0 94.06 79 GLU A C 1
ATOM 589 O O . GLU A 1 79 ? -5.406 -7.573 -8.374 1.00 94.06 79 GLU A O 1
ATOM 594 N N . PRO A 1 80 ? -3.549 -8.694 -7.784 1.00 93.56 80 PRO A N 1
ATOM 595 C CA . PRO A 1 80 ? -3.384 -7.943 -6.535 1.00 93.56 80 PRO A CA 1
ATOM 596 C C . PRO A 1 80 ? -3.208 -6.425 -6.712 1.00 93.56 80 PRO A C 1
ATOM 598 O O . PRO A 1 80 ? -3.560 -5.672 -5.808 1.00 93.56 80 PRO A O 1
ATOM 601 N N . LEU A 1 81 ? -2.705 -5.969 -7.868 1.00 93.88 81 LEU A N 1
ATOM 602 C CA . LEU A 1 81 ? -2.494 -4.545 -8.177 1.00 93.88 81 LEU A CA 1
ATOM 603 C C . LEU A 1 81 ? -3.684 -3.897 -8.890 1.00 93.88 81 LEU A C 1
ATOM 605 O O . LEU A 1 81 ? -3.715 -2.684 -9.100 1.00 93.88 81 LEU A O 1
ATOM 609 N N . LYS A 1 82 ? -4.680 -4.684 -9.293 1.00 94.31 82 LYS A N 1
ATOM 610 C CA . LYS A 1 82 ? -5.805 -4.183 -10.073 1.00 94.31 82 LYS A CA 1
ATOM 611 C C . LYS A 1 82 ? -6.623 -3.173 -9.272 1.00 94.31 82 LYS A C 1
ATOM 613 O O . LYS A 1 82 ? -7.196 -3.492 -8.232 1.00 94.31 82 LYS A O 1
ATOM 618 N N . GLY A 1 83 ? -6.705 -1.955 -9.806 1.00 93.25 83 GLY A N 1
ATOM 619 C CA . GLY A 1 83 ? -7.411 -0.842 -9.169 1.00 93.25 83 GLY A CA 1
ATOM 620 C C . GLY A 1 83 ? -6.684 -0.254 -7.957 1.00 93.25 83 GLY A C 1
ATOM 621 O O . GLY A 1 83 ? -7.244 0.622 -7.305 1.00 93.25 83 GLY A O 1
ATOM 622 N N . LEU A 1 84 ? -5.462 -0.710 -7.664 1.00 95.50 84 LEU A N 1
ATOM 623 C CA . LEU A 1 84 ? -4.628 -0.152 -6.611 1.00 95.50 84 LEU A CA 1
ATOM 624 C C . LEU A 1 84 ? -3.795 1.006 -7.186 1.00 95.50 84 LEU A C 1
ATOM 626 O O . LEU A 1 84 ? -3.196 0.842 -8.254 1.00 95.50 84 LEU A O 1
ATOM 630 N N . PRO A 1 85 ? -3.754 2.181 -6.539 1.00 95.75 85 PRO A N 1
ATOM 631 C CA . PRO A 1 85 ? -2.979 3.304 -7.044 1.00 95.75 85 PRO A CA 1
ATOM 632 C C . PRO A 1 85 ? -1.475 3.052 -6.883 1.00 95.75 85 PRO A C 1
ATOM 634 O O . PRO A 1 85 ? -1.019 2.532 -5.862 1.00 95.75 85 PRO A O 1
ATOM 637 N N . SER A 1 86 ? -0.717 3.466 -7.899 1.00 95.56 86 SER A N 1
ATOM 638 C CA . SER A 1 86 ? 0.737 3.605 -7.817 1.00 95.56 86 SER A CA 1
ATOM 639 C C . SER A 1 86 ? 1.046 4.954 -7.180 1.00 95.56 86 SER A C 1
ATOM 641 O O . SER A 1 86 ? 0.640 5.982 -7.717 1.00 95.56 86 SER A O 1
ATOM 643 N N . LEU A 1 87 ? 1.758 4.937 -6.063 1.00 96.94 87 LEU A N 1
ATOM 644 C CA . LEU A 1 87 ? 2.143 6.101 -5.274 1.00 96.94 87 LEU A CA 1
ATOM 645 C C . LEU A 1 87 ? 3.647 6.355 -5.399 1.00 96.94 87 LEU A C 1
ATOM 647 O O . LEU A 1 87 ? 4.429 5.425 -5.639 1.00 96.94 87 LEU A O 1
ATOM 651 N N . THR A 1 88 ? 4.069 7.602 -5.200 1.00 96.88 88 THR A N 1
ATOM 652 C CA . THR A 1 88 ? 5.479 7.893 -4.909 1.00 96.88 88 THR A CA 1
ATOM 653 C C . THR A 1 88 ? 5.834 7.486 -3.477 1.00 96.88 88 THR A C 1
ATOM 655 O O . THR A 1 88 ? 4.958 7.231 -2.644 1.00 96.88 88 THR A O 1
ATOM 658 N N . GLU A 1 89 ? 7.131 7.419 -3.172 1.00 97.12 89 GLU A N 1
ATOM 659 C CA . GLU A 1 89 ? 7.596 7.133 -1.812 1.00 97.12 89 GLU A CA 1
ATOM 660 C C . GLU A 1 89 ? 7.133 8.229 -0.840 1.00 97.12 89 GLU A C 1
ATOM 662 O O . GLU A 1 89 ? 6.668 7.934 0.259 1.00 97.12 89 GLU A O 1
ATOM 667 N N . GLU A 1 90 ? 7.168 9.492 -1.274 1.00 97.69 90 GLU A N 1
ATOM 668 C CA . GLU A 1 90 ? 6.698 10.637 -0.494 1.00 97.69 90 GLU A CA 1
ATOM 669 C C . GLU A 1 90 ? 5.188 10.597 -0.248 1.00 97.69 90 GLU A C 1
ATOM 671 O O . GLU A 1 90 ? 4.744 10.965 0.836 1.00 97.69 90 GLU A O 1
ATOM 676 N N . GLU A 1 91 ? 4.393 10.152 -1.222 1.00 97.94 91 GLU A N 1
ATOM 677 C CA . GLU A 1 91 ? 2.945 9.996 -1.056 1.00 97.94 91 GLU A CA 1
ATOM 678 C C . GLU A 1 91 ? 2.614 8.875 -0.064 1.00 97.94 91 GLU A C 1
ATOM 680 O O . GLU A 1 91 ? 1.775 9.065 0.816 1.00 97.94 91 GLU A O 1
ATOM 685 N N . LEU A 1 92 ? 3.292 7.725 -0.170 1.00 97.69 92 LEU A N 1
ATOM 686 C CA . LEU A 1 92 ? 3.043 6.570 0.694 1.00 97.69 92 LEU A CA 1
ATOM 687 C C . LEU A 1 92 ? 3.533 6.798 2.132 1.00 97.69 92 LEU A C 1
ATOM 689 O O . LEU A 1 92 ? 2.783 6.570 3.078 1.00 97.69 92 LEU A O 1
ATOM 693 N N . LEU A 1 93 ? 4.780 7.244 2.308 1.00 96.94 93 LEU A N 1
ATOM 694 C CA . LEU A 1 93 ? 5.381 7.463 3.631 1.00 96.94 93 LEU A CA 1
ATOM 695 C C . LEU A 1 93 ? 4.944 8.788 4.269 1.00 96.94 93 LEU A C 1
ATOM 697 O O . LEU A 1 93 ? 5.068 8.963 5.482 1.00 96.94 93 LEU A O 1
ATOM 701 N N . GLY A 1 94 ? 4.466 9.734 3.458 1.00 97.00 94 GLY A N 1
ATOM 702 C CA . GLY A 1 94 ? 3.995 11.041 3.904 1.00 97.00 94 GLY A CA 1
ATOM 703 C C . GLY A 1 94 ? 2.523 11.079 4.310 1.00 97.00 94 GLY A C 1
ATOM 704 O O . GLY A 1 94 ? 2.128 12.044 4.966 1.00 97.00 94 GLY A O 1
ATOM 705 N N . ASP A 1 95 ? 1.712 10.070 3.965 1.00 96.62 95 ASP A N 1
ATOM 706 C CA . ASP A 1 95 ? 0.325 9.970 4.427 1.00 96.62 95 ASP A CA 1
ATOM 707 C C . ASP A 1 95 ? 0.292 9.608 5.929 1.00 96.62 95 ASP A C 1
ATOM 709 O O . ASP A 1 95 ? 0.546 8.458 6.296 1.00 96.62 95 ASP A O 1
ATOM 713 N N . PRO A 1 96 ? -0.086 10.540 6.831 1.00 95.81 96 PRO A N 1
ATOM 714 C CA . PRO A 1 96 ? -0.106 10.278 8.271 1.00 95.81 96 PRO A CA 1
ATOM 715 C C . PRO A 1 96 ? -1.192 9.278 8.688 1.00 95.81 96 PRO A C 1
ATOM 717 O O . PRO A 1 96 ? -1.255 8.892 9.855 1.00 95.81 96 PRO A O 1
ATOM 720 N N . THR A 1 97 ? -2.091 8.912 7.774 1.00 95.56 97 THR A N 1
ATOM 721 C CA . THR A 1 97 ? -3.133 7.918 8.011 1.00 95.56 97 THR A CA 1
ATOM 722 C C . THR A 1 97 ? -2.692 6.505 7.621 1.00 95.56 97 THR A C 1
ATOM 724 O O . THR A 1 97 ? -3.420 5.556 7.914 1.00 95.56 97 THR A O 1
ATOM 727 N N . VAL A 1 98 ? -1.531 6.330 6.973 1.00 96.88 98 VAL A N 1
ATOM 728 C CA . VAL A 1 98 ? -0.911 5.014 6.743 1.00 96.88 98 VAL A CA 1
ATOM 729 C C . VAL A 1 98 ? -0.227 4.559 8.028 1.00 96.88 98 VAL A C 1
ATOM 731 O O . VAL A 1 98 ? 0.559 5.282 8.634 1.00 96.88 98 VAL A O 1
ATOM 734 N N . GLN A 1 99 ? -0.555 3.346 8.463 1.00 96.88 99 GLN A N 1
ATOM 735 C CA . GLN A 1 99 ? -0.126 2.782 9.745 1.00 96.88 99 GLN A CA 1
ATOM 736 C C . GLN A 1 99 ? 0.943 1.694 9.579 1.00 96.88 99 GLN A C 1
ATOM 738 O O . GLN A 1 99 ? 1.646 1.375 10.536 1.00 96.88 99 GLN A O 1
ATOM 743 N N . MET A 1 100 ? 1.065 1.122 8.378 1.00 96.62 100 MET A N 1
ATOM 744 C CA . MET A 1 100 ? 2.006 0.051 8.051 1.00 96.62 100 MET A CA 1
ATOM 745 C C . MET A 1 100 ? 2.442 0.152 6.584 1.00 96.62 100 MET A C 1
ATOM 747 O O . MET A 1 100 ? 1.614 0.427 5.715 1.00 96.62 100 MET A O 1
ATOM 751 N N . VAL A 1 101 ? 3.723 -0.102 6.320 1.00 95.12 101 VAL A N 1
ATOM 752 C CA . VAL A 1 101 ? 4.323 -0.249 4.984 1.00 95.12 101 VAL A CA 1
ATOM 753 C C . VAL A 1 101 ? 5.234 -1.467 4.987 1.00 95.12 101 VAL A C 1
ATOM 755 O O . VAL A 1 101 ? 5.886 -1.678 6.037 1.00 95.12 101 VAL A O 1
#